Protein AF-A0A5K1B9S9-F1 (afdb_monomer)

pLDDT: mean 77.6, std 15.03, range [40.91, 95.69]

Secondary structure (DSSP, 8-state):
-HHHHHHHHHHT-TT-HHHHHHHHHHHHHHHHHH-SSS-HHHHHHHSPP----PPP-----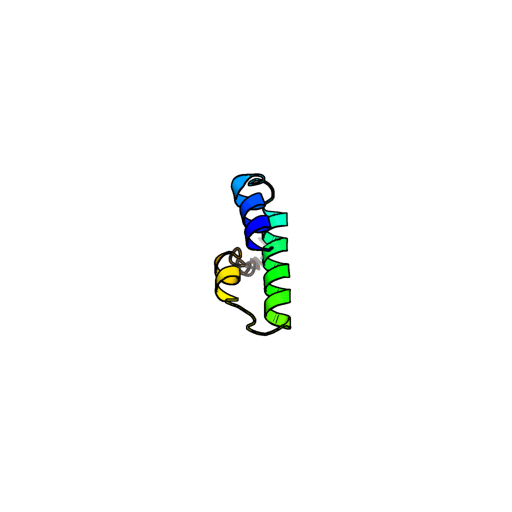-----

Foldseek 3Di:
DLVVVLVCCVPVNVVPVVVNQVSLVVVLVVCVVVDCPDDSVVSVVVHDPPDDPDPPDPPPPDDDDD

Mean predicted aligned error: 11.19 Å

Structure (mmCIF, N/CA/C/O backbone):
data_AF-A0A5K1B9S9-F1
#
_entry.id   AF-A0A5K1B9S9-F1
#
loop_
_atom_site.group_PDB
_atom_site.id
_atom_site.type_symbol
_atom_site.label_atom_id
_atom_site.label_alt_id
_atom_site.label_comp_id
_atom_site.label_asym_id
_atom_site.label_entity_id
_atom_site.label_seq_id
_atom_site.pdbx_PDB_ins_code
_atom_site.Cartn_x
_atom_site.Cartn_y
_atom_site.Cartn_z
_atom_site.occupancy
_atom_site.B_iso_or_equiv
_atom_site.auth_seq_id
_atom_site.auth_comp_id
_atom_site.auth_asym_id
_atom_site.auth_a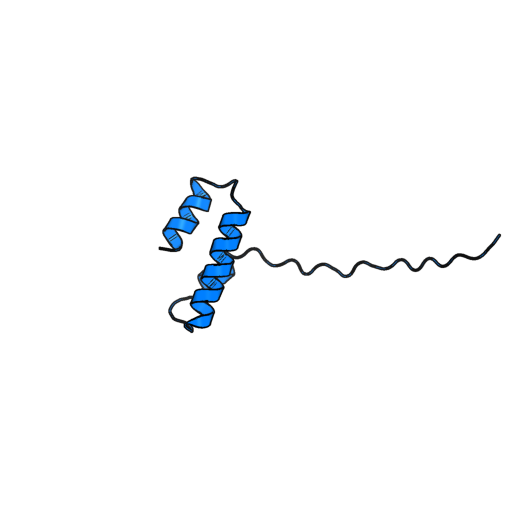tom_id
_atom_site.pdbx_PDB_model_num
ATOM 1 N N . VAL A 1 1 ? 6.234 -1.060 -12.023 1.00 81.62 1 VAL A N 1
ATOM 2 C CA . VAL A 1 1 ? 6.972 -0.273 -11.002 1.00 81.62 1 VAL A CA 1
ATOM 3 C C . VAL A 1 1 ? 6.291 -0.367 -9.641 1.00 81.62 1 VAL A C 1
ATOM 5 O O . VAL A 1 1 ? 6.945 -0.829 -8.718 1.00 81.62 1 VAL A O 1
ATOM 8 N N . PHE A 1 2 ? 4.995 -0.046 -9.534 1.00 87.00 2 PHE A N 1
ATOM 9 C CA . PHE A 1 2 ? 4.217 -0.168 -8.290 1.00 87.00 2 PHE A CA 1
ATOM 10 C C . PHE A 1 2 ? 4.339 -1.518 -7.576 1.00 87.00 2 PHE A C 1
ATOM 12 O O . PHE A 1 2 ? 4.770 -1.542 -6.430 1.00 87.00 2 PHE A O 1
ATOM 19 N N . GLU A 1 3 ? 4.037 -2.633 -8.253 1.00 89.19 3 GLU A N 1
ATOM 20 C CA . GLU A 1 3 ? 4.047 -3.969 -7.627 1.00 89.19 3 GLU A CA 1
ATOM 21 C C . GLU A 1 3 ? 5.395 -4.299 -6.965 1.00 89.19 3 GLU A C 1
ATOM 23 O O . GLU A 1 3 ? 5.429 -4.796 -5.849 1.00 89.19 3 GLU A O 1
ATOM 28 N N . ARG A 1 4 ? 6.519 -3.903 -7.580 1.00 92.81 4 ARG A N 1
ATOM 29 C CA . ARG A 1 4 ? 7.860 -4.110 -7.009 1.00 92.81 4 ARG A CA 1
ATOM 30 C C . ARG A 1 4 ? 8.082 -3.313 -5.720 1.00 92.81 4 ARG A C 1
ATOM 32 O O . ARG A 1 4 ? 8.680 -3.830 -4.782 1.00 92.81 4 ARG A O 1
ATOM 39 N N . ALA A 1 5 ? 7.632 -2.058 -5.683 1.00 91.69 5 ALA A N 1
ATOM 40 C CA . ALA A 1 5 ? 7.726 -1.224 -4.487 1.00 91.69 5 ALA A CA 1
ATOM 41 C C . ALA A 1 5 ? 6.781 -1.731 -3.386 1.00 91.69 5 ALA A C 1
ATOM 43 O O . ALA A 1 5 ? 7.165 -1.813 -2.222 1.00 91.69 5 ALA A O 1
ATOM 44 N N . PHE A 1 6 ? 5.569 -2.140 -3.763 1.00 91.81 6 PHE A N 1
ATOM 45 C CA . PHE A 1 6 ? 4.601 -2.72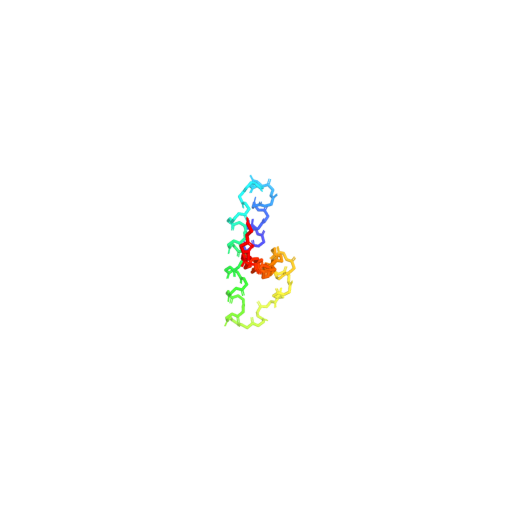9 -2.846 1.00 91.81 6 PHE A CA 1
ATOM 46 C C . PHE A 1 6 ? 5.123 -4.033 -2.226 1.00 91.81 6 PHE A C 1
ATOM 48 O O . PHE A 1 6 ? 5.045 -4.204 -1.009 1.00 91.81 6 PHE A O 1
ATOM 55 N N . ASP A 1 7 ? 5.706 -4.921 -3.035 1.00 94.19 7 ASP A N 1
ATOM 56 C CA . ASP A 1 7 ? 6.291 -6.174 -2.562 1.00 94.19 7 ASP A CA 1
ATOM 57 C C . ASP A 1 7 ? 7.467 -5.936 -1.617 1.00 94.19 7 ASP A C 1
ATOM 59 O O . ASP A 1 7 ? 7.540 -6.598 -0.584 1.00 94.19 7 ASP A O 1
ATOM 63 N N . TYR A 1 8 ? 8.330 -4.956 -1.897 1.00 95.12 8 TYR A N 1
ATOM 64 C CA . TYR A 1 8 ? 9.414 -4.568 -0.991 1.00 95.12 8 TYR A CA 1
ATOM 65 C C . TYR A 1 8 ? 8.890 -4.172 0.400 1.00 95.12 8 TYR A C 1
ATOM 67 O O . TYR A 1 8 ? 9.338 -4.721 1.406 1.00 95.12 8 TYR A O 1
ATOM 75 N N . PHE A 1 9 ? 7.877 -3.301 0.477 1.00 93.25 9 PHE A N 1
ATOM 76 C CA . PHE A 1 9 ? 7.252 -2.933 1.757 1.00 93.25 9 PHE A CA 1
ATOM 77 C C . PHE A 1 9 ? 6.490 -4.090 2.418 1.00 93.25 9 PHE A C 1
ATOM 79 O O . PHE A 1 9 ? 6.184 -4.046 3.608 1.00 93.25 9 PHE A O 1
ATOM 86 N N . ARG A 1 10 ? 6.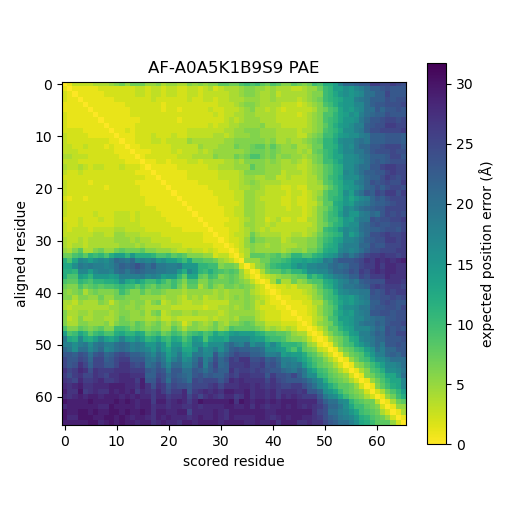139 -5.139 1.668 1.00 92.31 10 ARG A N 1
ATOM 87 C CA . ARG A 1 10 ? 5.476 -6.324 2.222 1.00 92.31 10 ARG A CA 1
ATOM 88 C C . ARG A 1 10 ? 6.466 -7.349 2.773 1.00 92.31 10 ARG A C 1
ATOM 90 O O . ARG A 1 10 ? 6.126 -8.027 3.738 1.00 92.31 10 ARG A O 1
ATOM 97 N N . THR A 1 11 ? 7.629 -7.504 2.143 1.00 94.81 11 THR A N 1
ATOM 98 C CA . THR A 1 11 ? 8.574 -8.596 2.429 1.00 94.81 11 THR A CA 1
ATOM 99 C C . THR A 1 11 ? 9.852 -8.126 3.109 1.00 94.81 11 THR A C 1
ATOM 101 O O . THR A 1 11 ? 10.312 -8.781 4.037 1.00 94.81 11 THR A O 1
ATOM 104 N N . SER A 1 12 ? 10.422 -7.007 2.665 1.00 95.69 12 SER A N 1
ATOM 105 C CA . SER A 1 12 ? 11.717 -6.500 3.125 1.00 95.69 12 SER A CA 1
ATOM 106 C C . SER A 1 12 ? 11.594 -5.430 4.208 1.00 95.69 12 SER A C 1
ATOM 108 O O . SER A 1 12 ? 12.513 -5.281 5.002 1.00 95.69 12 SER A O 1
ATOM 110 N N . ALA A 1 13 ? 10.471 -4.710 4.238 1.00 93.38 13 ALA A N 1
ATOM 111 C CA . ALA A 1 13 ? 10.221 -3.590 5.147 1.00 93.38 13 ALA A CA 1
ATOM 112 C C . ALA A 1 13 ? 8.797 -3.618 5.764 1.00 93.38 13 ALA A C 1
ATOM 114 O O . ALA A 1 13 ? 8.038 -2.656 5.622 1.00 93.38 13 ALA A O 1
ATOM 115 N N . PRO A 1 14 ? 8.369 -4.725 6.407 1.00 91.56 14 PRO A N 1
ATOM 116 C CA . PRO A 1 14 ? 6.994 -4.895 6.900 1.00 91.56 14 PRO A CA 1
ATOM 117 C C . PRO A 1 14 ? 6.583 -3.923 8.024 1.00 91.56 14 PRO A C 1
ATOM 119 O O . PRO A 1 14 ? 5.385 -3.735 8.275 1.00 91.56 14 PRO A O 1
ATOM 122 N N . GLU A 1 15 ? 7.549 -3.328 8.720 1.00 92.81 15 GLU A N 1
ATOM 123 C CA . GLU A 1 15 ? 7.359 -2.299 9.743 1.00 92.81 15 GLU A CA 1
ATOM 124 C C . GLU A 1 15 ? 6.999 -0.922 9.162 1.00 92.81 15 GLU A C 1
ATOM 126 O O . GLU A 1 15 ? 6.278 -0.168 9.817 1.00 92.81 15 GLU A O 1
ATOM 131 N N . GLN A 1 16 ? 7.395 -0.640 7.915 1.00 91.62 16 GLN A N 1
ATOM 132 C CA . GLN A 1 16 ? 7.149 0.617 7.188 1.00 91.62 16 GLN A CA 1
ATOM 133 C C . GLN A 1 16 ? 5.726 0.666 6.607 1.00 91.62 16 GLN A C 1
ATOM 135 O O . GLN A 1 16 ? 5.469 0.661 5.398 1.00 91.62 16 GLN A O 1
ATOM 140 N N . LYS A 1 17 ? 4.741 0.610 7.510 1.00 88.44 17 LYS A N 1
ATOM 141 C CA . LYS A 1 17 ? 3.315 0.532 7.162 1.00 88.44 17 LYS A CA 1
ATOM 142 C C . LYS A 1 17 ? 2.766 1.855 6.634 1.00 88.44 17 LYS A C 1
ATOM 144 O O . LYS A 1 17 ? 1.810 1.819 5.857 1.00 88.44 17 LYS A O 1
ATOM 149 N N . GLU A 1 18 ? 3.333 2.982 7.059 1.00 89.00 18 GLU A N 1
ATOM 150 C CA . GLU A 1 18 ? 2.904 4.319 6.642 1.00 89.00 18 GLU A CA 1
ATOM 151 C C . GLU A 1 18 ? 3.349 4.606 5.211 1.00 89.00 18 GLU A C 1
ATOM 153 O O . GLU A 1 18 ? 2.534 4.985 4.377 1.00 89.00 18 GLU A O 1
ATOM 158 N N . GLU A 1 19 ? 4.597 4.296 4.886 1.00 90.81 19 GLU A N 1
ATOM 159 C CA . GLU A 1 19 ? 5.191 4.419 3.557 1.00 90.81 19 GLU A CA 1
ATOM 160 C C . GLU A 1 19 ? 4.439 3.548 2.549 1.00 90.81 19 GLU A C 1
ATOM 162 O O . GLU A 1 19 ? 4.093 3.992 1.452 1.00 90.81 19 GLU A O 1
ATOM 167 N N . ARG A 1 20 ? 4.083 2.321 2.953 1.00 91.75 20 ARG A N 1
ATOM 168 C CA . ARG A 1 20 ? 3.223 1.442 2.153 1.00 91.75 20 ARG A CA 1
ATOM 169 C C . ARG A 1 20 ? 1.838 2.045 1.912 1.00 91.75 20 ARG A C 1
ATOM 171 O O . ARG A 1 20 ? 1.290 1.885 0.822 1.00 91.75 20 ARG A O 1
ATOM 178 N N . ALA A 1 21 ? 1.247 2.693 2.918 1.00 89.06 21 ALA A N 1
ATOM 179 C CA . ALA A 1 21 ? -0.052 3.347 2.778 1.00 89.06 21 ALA A CA 1
ATOM 180 C C . ALA A 1 21 ? 0.034 4.572 1.854 1.00 89.06 21 ALA A C 1
ATOM 182 O O . ALA A 1 21 ? -0.803 4.703 0.965 1.00 89.06 21 ALA A O 1
ATOM 183 N N . MET A 1 22 ? 1.074 5.400 1.993 1.00 91.12 22 MET A N 1
ATOM 184 C CA . MET A 1 22 ? 1.323 6.548 1.115 1.00 91.12 22 MET A CA 1
ATOM 185 C C . MET A 1 22 ? 1.520 6.115 -0.340 1.00 91.12 22 MET A C 1
ATOM 187 O O . MET A 1 22 ? 0.918 6.702 -1.236 1.00 91.12 22 MET A O 1
ATOM 191 N N . LEU A 1 23 ? 2.295 5.049 -0.583 1.00 91.88 23 LEU A N 1
ATOM 192 C CA . LEU A 1 23 ? 2.477 4.485 -1.924 1.00 91.88 23 LEU A CA 1
ATOM 193 C C . LEU A 1 23 ? 1.134 4.099 -2.559 1.00 91.88 23 LEU A C 1
ATOM 195 O O . LEU A 1 23 ? 0.899 4.399 -3.726 1.00 91.88 23 LEU A O 1
ATOM 199 N N . LEU A 1 24 ? 0.258 3.430 -1.803 1.00 91.12 24 LEU A N 1
ATOM 200 C CA . LEU A 1 24 ? -1.064 3.021 -2.281 1.00 91.12 24 LEU A CA 1
ATOM 201 C C . LEU A 1 24 ? -1.988 4.216 -2.556 1.00 91.12 24 LEU A C 1
ATOM 203 O O . LEU A 1 24 ? -2.705 4.203 -3.554 1.00 91.12 24 LEU A O 1
ATOM 207 N N . GLU A 1 25 ? -1.991 5.227 -1.683 1.00 89.56 25 GLU A N 1
ATOM 208 C CA . GLU A 1 25 ? -2.819 6.427 -1.853 1.00 89.56 25 GLU A CA 1
ATOM 209 C C . GLU A 1 25 ? -2.372 7.258 -3.064 1.00 89.56 25 GLU A C 1
ATOM 211 O O . GLU A 1 25 ? -3.212 7.642 -3.882 1.00 89.56 25 GLU A O 1
ATOM 216 N N . GLU A 1 26 ? -1.067 7.490 -3.227 1.00 90.12 26 GLU A N 1
ATOM 217 C CA . GLU A 1 26 ? -0.540 8.263 -4.355 1.00 90.12 26 GLU A CA 1
ATOM 218 C C . GLU A 1 26 ? -0.710 7.508 -5.678 1.00 90.12 26 GLU A C 1
ATOM 220 O O . GLU A 1 26 ? -1.113 8.098 -6.680 1.00 90.12 26 GLU A O 1
ATOM 225 N N . TRP A 1 27 ? -0.488 6.189 -5.685 1.00 89.62 27 TRP A N 1
ATOM 226 C CA . TRP A 1 27 ? -0.700 5.375 -6.881 1.00 89.62 27 TRP A CA 1
ATOM 227 C C . TRP A 1 27 ? -2.172 5.364 -7.312 1.00 89.62 27 TRP A C 1
ATOM 229 O O . TRP A 1 27 ? -2.464 5.556 -8.491 1.00 89.62 27 TRP A O 1
ATOM 239 N N . LEU A 1 28 ? -3.107 5.241 -6.359 1.00 86.94 28 LEU A N 1
ATOM 240 C CA . LEU A 1 28 ? -4.539 5.369 -6.639 1.00 86.94 28 LEU A CA 1
ATOM 241 C C . LEU A 1 28 ? -4.881 6.751 -7.222 1.00 86.94 28 LEU A C 1
ATOM 243 O O . LEU A 1 28 ? -5.684 6.847 -8.148 1.00 86.94 28 LEU A O 1
ATOM 247 N N . ASN A 1 29 ? -4.294 7.821 -6.681 1.00 86.56 29 ASN A N 1
ATOM 248 C CA . ASN A 1 29 ? -4.512 9.184 -7.164 1.00 86.56 29 ASN A CA 1
ATOM 249 C C . ASN A 1 29 ? -3.990 9.364 -8.596 1.00 86.56 29 ASN A C 1
ATOM 251 O O . ASN A 1 29 ? -4.684 9.937 -9.435 1.00 86.56 29 ASN A O 1
ATOM 255 N N . MET A 1 30 ? -2.797 8.839 -8.895 1.00 84.62 30 MET A N 1
ATOM 256 C CA . MET A 1 30 ? -2.258 8.832 -10.254 1.00 84.62 30 MET A CA 1
ATOM 257 C C . MET A 1 30 ? -3.189 8.084 -11.208 1.00 84.62 30 MET A C 1
ATOM 259 O O . MET A 1 30 ? -3.643 8.682 -12.179 1.00 84.62 30 MET A O 1
ATOM 263 N N . GLU A 1 31 ? -3.540 6.828 -10.920 1.00 83.94 31 GLU A N 1
ATOM 264 C CA . GLU A 1 31 ? -4.444 6.055 -11.782 1.00 83.94 31 GLU A CA 1
ATOM 265 C C . GLU A 1 31 ? -5.785 6.776 -11.966 1.00 83.94 31 GLU A C 1
ATOM 267 O O . GLU A 1 31 ? -6.213 7.007 -13.090 1.00 83.94 31 GLU A O 1
ATOM 272 N 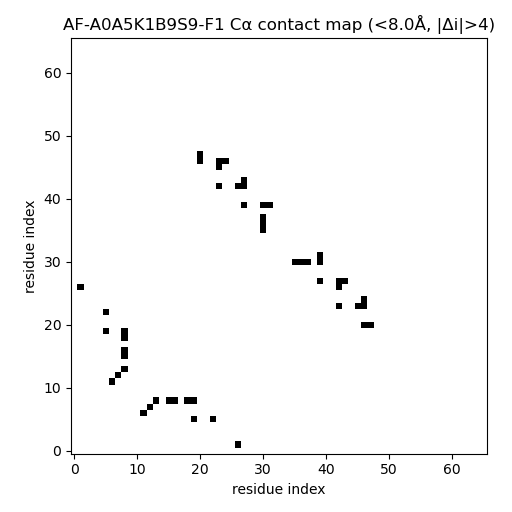N . SER A 1 32 ? -6.401 7.270 -10.889 1.00 82.25 32 SER A N 1
ATOM 273 C CA . SER A 1 32 ? -7.668 8.000 -10.979 1.00 82.25 32 SER A CA 1
ATOM 274 C C . SER A 1 32 ? -7.588 9.279 -11.826 1.00 82.25 32 SER A C 1
ATOM 276 O O . SER A 1 32 ? -8.597 9.653 -12.424 1.00 82.25 32 SER A O 1
ATOM 278 N N . LYS A 1 33 ? -6.437 9.966 -11.873 1.00 82.19 33 LYS A N 1
ATOM 279 C CA . LYS A 1 33 ? -6.231 11.182 -12.684 1.00 82.19 33 LYS A CA 1
ATOM 280 C C . LYS A 1 33 ? -6.060 10.884 -14.171 1.00 82.19 33 LYS A C 1
ATOM 282 O O . LYS A 1 33 ? -6.484 11.687 -14.996 1.00 82.19 33 LYS A O 1
ATOM 287 N N . PHE A 1 34 ? -5.447 9.754 -14.512 1.00 71.75 34 PHE A N 1
ATOM 288 C CA . PHE A 1 34 ? -5.241 9.340 -15.901 1.00 71.75 34 PHE A CA 1
ATOM 289 C C . PHE A 1 34 ? -6.434 8.549 -16.481 1.00 71.75 34 PHE A C 1
ATOM 291 O O . PHE A 1 34 ? -6.429 8.221 -17.666 1.00 71.75 34 PHE A O 1
ATOM 298 N N . GLY A 1 35 ? -7.481 8.288 -15.687 1.00 62.41 35 GLY A N 1
ATOM 299 C CA . GLY A 1 35 ? -8.627 7.450 -16.061 1.00 62.41 35 GLY A CA 1
ATOM 300 C C . GLY A 1 35 ? -8.374 5.967 -15.771 1.00 62.41 35 GLY A C 1
ATOM 301 O O . GLY A 1 35 ? -7.414 5.614 -15.101 1.00 62.41 35 GLY A O 1
ATOM 302 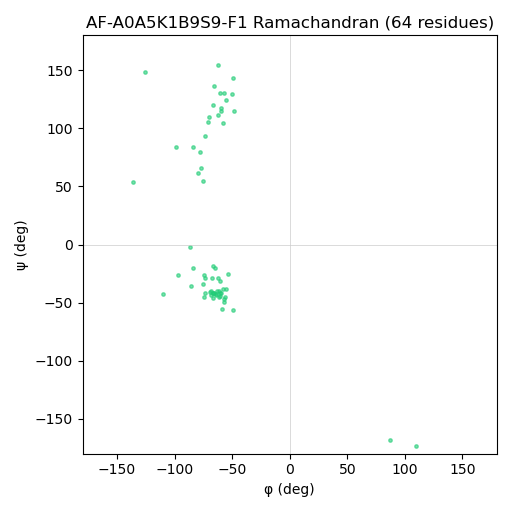N N . SER A 1 36 ? -9.216 5.054 -16.269 1.00 63.25 36 SER A N 1
ATOM 303 C CA . SER A 1 36 ? -9.016 3.605 -16.055 1.00 63.25 36 SER A CA 1
ATOM 304 C C . SER A 1 36 ? -7.880 3.041 -16.928 1.00 63.25 36 SER A C 1
ATOM 306 O O . SER A 1 36 ? -8.081 2.102 -17.696 1.00 63.25 36 SER A O 1
ATOM 308 N N . ILE A 1 37 ? -6.678 3.621 -16.850 1.00 60.53 37 ILE A N 1
ATOM 309 C CA . ILE A 1 37 ? -5.463 3.045 -17.430 1.00 60.53 37 ILE A CA 1
ATOM 310 C C . ILE A 1 37 ? -5.007 1.935 -16.479 1.00 60.53 37 ILE A C 1
ATOM 312 O O . ILE A 1 37 ? -4.145 2.129 -15.629 1.00 60.53 37 ILE A O 1
ATOM 316 N N . GLY A 1 38 ? -5.657 0.776 -16.592 1.00 65.00 38 GLY A N 1
ATOM 317 C CA . GLY A 1 38 ? -5.442 -0.381 -15.723 1.00 65.00 38 GLY A CA 1
ATOM 318 C C . GLY A 1 38 ? -6.612 -0.671 -14.778 1.00 65.00 38 GLY A C 1
ATOM 319 O O . GLY A 1 38 ? -7.690 -0.082 -14.886 1.00 65.00 38 GLY A O 1
ATOM 320 N N . ASP A 1 39 ? -6.398 -1.627 -13.870 1.00 70.75 39 ASP A N 1
ATOM 321 C CA . ASP A 1 39 ? -7.397 -2.083 -12.897 1.00 70.75 39 ASP A CA 1
ATOM 322 C C . ASP A 1 39 ? -7.169 -1.427 -11.529 1.00 70.75 39 ASP A C 1
ATOM 324 O O . ASP A 1 39 ? -6.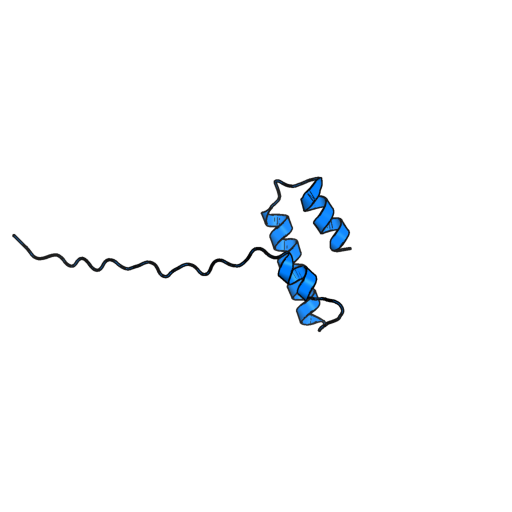573 -2.001 -10.612 1.00 70.75 39 ASP A O 1
ATOM 328 N N . VAL A 1 40 ? -7.708 -0.215 -11.395 1.00 75.62 40 VAL A N 1
ATOM 329 C CA . VAL A 1 40 ? -7.710 0.595 -10.163 1.00 75.62 40 VAL A CA 1
ATOM 330 C C . VAL A 1 40 ? -8.283 -0.176 -8.963 1.00 75.62 40 VAL A C 1
ATOM 332 O O . VAL A 1 40 ? -7.926 0.060 -7.801 1.00 75.62 40 VAL A O 1
ATOM 335 N N . SER A 1 41 ? -9.142 -1.167 -9.226 1.00 78.00 41 SER A N 1
ATOM 336 C CA . SER A 1 41 ? -9.736 -2.026 -8.200 1.00 78.00 41 SER A CA 1
ATOM 337 C C . SER A 1 41 ? -8.685 -2.833 -7.437 1.00 78.00 41 SER A C 1
ATOM 339 O O . SER A 1 41 ? -8.902 -3.172 -6.272 1.00 78.00 41 SER A O 1
ATOM 341 N N . LEU A 1 42 ? -7.549 -3.165 -8.060 1.00 81.06 42 LEU A N 1
ATOM 342 C CA . LEU A 1 42 ? -6.464 -3.905 -7.408 1.00 81.06 42 LEU A CA 1
ATOM 343 C C . LEU A 1 42 ? -5.816 -3.079 -6.296 1.00 81.06 42 LEU A C 1
ATOM 345 O O . LEU A 1 42 ? -5.563 -3.592 -5.204 1.00 81.06 42 LEU A O 1
ATOM 349 N N . VAL A 1 43 ? -5.605 -1.789 -6.548 1.00 82.44 43 VAL A N 1
ATOM 350 C CA . VAL A 1 43 ? -4.998 -0.849 -5.599 1.00 82.44 43 VAL A CA 1
ATOM 351 C C . VAL A 1 43 ? -5.996 -0.516 -4.489 1.00 82.44 43 VAL A C 1
ATOM 353 O O . VAL A 1 43 ? -5.648 -0.570 -3.308 1.00 82.44 43 VAL A O 1
ATOM 356 N N . GLN A 1 44 ? -7.274 -0.310 -4.832 1.00 82.00 44 GLN A N 1
ATOM 357 C CA . GLN A 1 44 ? -8.351 -0.131 -3.849 1.00 82.00 44 GLN A CA 1
ATOM 358 C C . GLN A 1 44 ? -8.507 -1.312 -2.885 1.00 82.00 44 GLN A C 1
ATOM 360 O O . GLN A 1 44 ? -8.749 -1.099 -1.698 1.00 82.00 44 GLN A O 1
ATOM 365 N N . LYS A 1 45 ? -8.349 -2.554 -3.359 1.00 84.75 45 LYS A N 1
ATOM 366 C CA . LYS A 1 45 ? -8.401 -3.750 -2.498 1.00 84.75 45 LYS A CA 1
ATOM 367 C C . LYS A 1 45 ? -7.224 -3.826 -1.519 1.00 84.75 45 LYS A C 1
ATOM 369 O O . LYS A 1 45 ? -7.379 -4.405 -0.446 1.00 84.75 45 LYS A O 1
ATOM 374 N N . LYS A 1 46 ? -6.064 -3.266 -1.885 1.00 84.81 46 LYS A N 1
ATOM 375 C CA . LYS A 1 46 ? -4.842 -3.237 -1.062 1.00 84.81 46 LYS A CA 1
ATOM 376 C C . LYS A 1 46 ? -4.825 -2.071 -0.060 1.00 84.81 46 LYS A C 1
ATOM 378 O O . LYS A 1 46 ? -4.096 -2.147 0.930 1.00 84.81 46 LYS A O 1
ATOM 383 N N . LEU A 1 47 ? -5.619 -1.017 -0.283 1.00 82.12 47 LEU A N 1
ATOM 384 C CA . LEU A 1 47 ? -5.722 0.133 0.618 1.00 82.12 47 LEU A CA 1
ATOM 385 C C . LEU A 1 47 ? -6.330 -0.250 1.978 1.00 82.12 47 LEU A C 1
ATOM 387 O O . LEU A 1 47 ? -7.345 -0.955 2.035 1.00 82.12 47 LEU A O 1
ATOM 391 N N . PRO A 1 48 ? -5.766 0.247 3.096 1.00 76.69 48 PRO A N 1
ATOM 392 C CA . PRO A 1 48 ? -6.412 0.108 4.388 1.00 76.69 48 PRO A CA 1
ATOM 393 C C . PRO A 1 48 ? -7.774 0.806 4.340 1.00 76.69 48 PRO A C 1
ATOM 395 O O . PRO A 1 48 ? -7.897 1.956 3.914 1.00 76.69 48 PRO A O 1
ATOM 398 N N . ARG A 1 49 ? -8.827 0.108 4.777 1.00 73.25 49 ARG A N 1
ATOM 399 C CA . ARG A 1 49 ? -10.1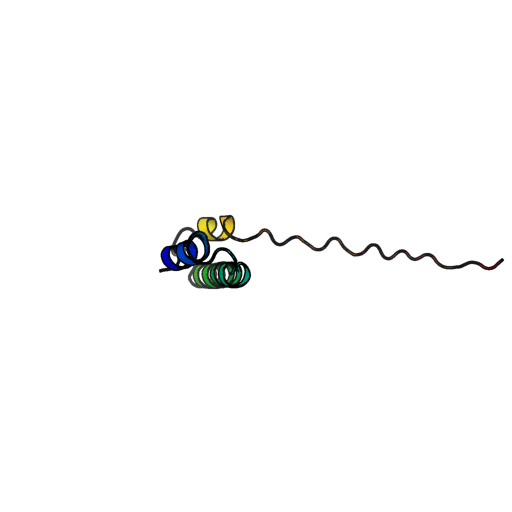67 0.699 4.857 1.00 73.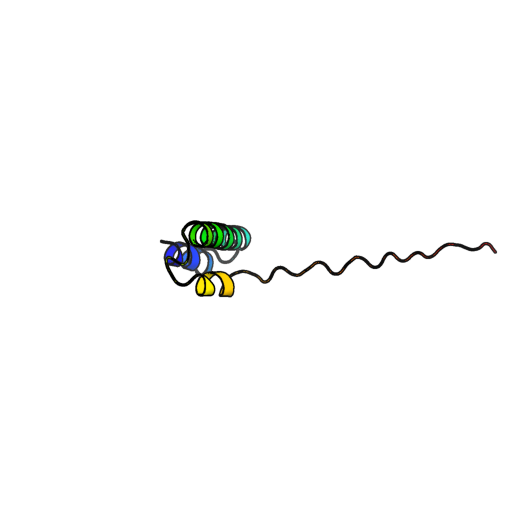25 49 ARG A CA 1
ATOM 400 C C . ARG A 1 49 ? -10.102 1.904 5.791 1.00 73.25 49 ARG A C 1
ATOM 402 O O . ARG A 1 49 ? -9.840 1.732 6.980 1.00 73.25 49 ARG A O 1
ATOM 409 N N . LYS A 1 50 ? -10.375 3.108 5.275 1.00 66.44 50 LYS A N 1
ATOM 410 C CA . LYS A 1 50 ? -10.559 4.296 6.118 1.00 66.44 50 LYS A CA 1
ATOM 411 C C . LYS A 1 50 ? -11.696 4.011 7.096 1.00 66.44 50 LYS A C 1
ATOM 413 O O . LYS A 1 50 ? -12.871 4.008 6.727 1.00 66.44 50 LYS A O 1
ATOM 418 N N . VAL A 1 51 ? -11.343 3.745 8.351 1.00 59.00 51 VAL A N 1
ATOM 419 C CA . VAL A 1 51 ? -12.300 3.709 9.453 1.00 59.00 51 VAL A CA 1
ATOM 420 C C . VAL A 1 51 ? -12.891 5.106 9.571 1.00 59.00 51 VAL A C 1
ATOM 422 O O . VAL A 1 51 ? -12.205 6.060 9.934 1.00 59.00 51 VAL A O 1
ATOM 425 N N . LYS A 1 52 ? -14.177 5.246 9.234 1.00 60.00 52 LYS A N 1
ATOM 426 C CA . LYS A 1 52 ? -14.926 6.458 9.566 1.00 60.00 52 LYS A CA 1
ATOM 427 C C . LYS A 1 52 ? -14.889 6.582 11.090 1.00 60.00 52 LYS A C 1
ATOM 429 O O . LYS A 1 52 ? -15.432 5.712 11.772 1.00 60.00 52 LYS A O 1
ATOM 434 N N . ARG A 1 53 ? -14.239 7.627 11.624 1.00 55.00 53 ARG A N 1
ATOM 435 C CA . ARG A 1 53 ? -14.344 7.984 13.049 1.00 55.00 53 ARG A CA 1
ATOM 436 C C . ARG A 1 53 ? -15.832 8.000 13.399 1.00 55.00 53 ARG A C 1
ATOM 438 O O . ARG A 1 53 ? -16.581 8.806 12.849 1.00 55.00 53 ARG A O 1
ATOM 445 N N . LYS A 1 54 ? -16.271 7.094 14.279 1.00 59.59 54 LYS A N 1
ATOM 446 C CA . LYS A 1 54 ? -17.581 7.228 14.923 1.00 59.59 54 LYS A CA 1
ATOM 447 C C . LYS A 1 54 ? -17.582 8.590 15.625 1.00 59.59 54 LYS A C 1
ATOM 449 O O . LYS A 1 54 ? -16.603 8.920 16.293 1.00 59.59 54 LYS A O 1
ATOM 454 N N . ARG A 1 55 ? -18.626 9.399 15.401 1.00 62.62 55 ARG A N 1
ATOM 455 C CA . ARG A 1 55 ? -18.811 10.701 16.067 1.00 62.62 55 ARG A CA 1
ATOM 456 C C . ARG A 1 55 ? -18.629 10.482 17.570 1.00 62.62 55 ARG A C 1
ATOM 458 O O . ARG A 1 55 ? -19.220 9.548 18.109 1.00 62.62 55 ARG A O 1
ATOM 465 N N . ALA A 1 56 ? -17.784 11.293 18.207 1.00 59.06 56 ALA A N 1
ATOM 466 C CA . ALA A 1 56 ? -17.689 11.313 19.658 1.00 59.06 56 ALA A CA 1
ATOM 467 C C . ALA A 1 56 ? -19.095 11.584 20.204 1.00 59.06 56 ALA A C 1
ATOM 469 O O . ALA A 1 56 ? -19.753 12.532 19.772 1.00 59.06 56 ALA A O 1
ATOM 470 N N . ILE A 1 57 ? -19.578 10.702 21.073 1.00 62.03 57 ILE A N 1
ATOM 471 C CA . ILE A 1 57 ? -20.817 10.931 21.805 1.00 62.03 57 ILE A CA 1
ATOM 472 C C . ILE A 1 57 ? -20.465 12.048 22.786 1.00 62.03 57 ILE A C 1
ATOM 474 O O . ILE A 1 57 ? -19.627 11.851 23.662 1.00 62.03 57 ILE A O 1
ATOM 478 N N . VAL A 1 58 ? -21.008 13.244 22.565 1.00 57.25 58 VAL A N 1
ATOM 479 C CA . VAL A 1 58 ? -20.931 14.323 23.547 1.00 57.25 58 VAL A CA 1
ATOM 480 C C . VAL A 1 58 ? -21.861 13.904 24.676 1.00 57.25 58 VAL A C 1
ATOM 482 O O . VAL A 1 58 ? -23.076 13.896 24.498 1.00 57.25 58 VAL A O 1
ATOM 485 N N . THR A 1 59 ? -21.297 13.467 25.798 1.00 52.59 59 THR A N 1
ATOM 486 C CA . THR A 1 59 ? -22.067 13.299 27.028 1.00 52.59 59 THR A CA 1
ATOM 487 C C . THR A 1 59 ? -22.334 14.699 27.564 1.00 52.59 59 THR A C 1
ATOM 489 O O . THR A 1 59 ? -21.484 15.304 28.211 1.00 52.59 59 THR A O 1
ATOM 492 N N . GLU A 1 60 ? -23.487 15.248 27.202 1.00 59.88 60 GLU A N 1
ATOM 493 C CA . GLU A 1 60 ? -24.041 16.475 27.766 1.00 59.88 60 GLU A CA 1
ATOM 494 C C . GLU A 1 60 ? -24.647 16.144 29.142 1.00 59.88 60 GLU A C 1
ATOM 496 O O . GLU A 1 60 ? -25.861 16.157 29.312 1.00 59.88 60 GLU A O 1
ATOM 501 N N . ASP A 1 61 ? -23.815 15.764 30.119 1.00 55.88 61 ASP A N 1
ATOM 502 C CA . ASP A 1 61 ? -24.285 15.642 31.505 1.00 55.88 61 ASP A CA 1
ATOM 503 C C . ASP A 1 61 ? -24.224 17.026 32.153 1.00 55.88 61 ASP A C 1
ATOM 505 O O . ASP A 1 61 ? -23.231 17.458 32.740 1.00 55.88 61 ASP A O 1
ATOM 509 N N . SER A 1 62 ? -25.296 17.769 31.896 1.00 52.88 62 SER A N 1
ATOM 510 C CA . SER A 1 62 ? -25.620 19.020 32.560 1.00 52.88 62 SER A CA 1
ATOM 511 C C . SER A 1 62 ? -25.933 18.735 34.029 1.00 52.88 62 SER A C 1
ATOM 513 O O . SER A 1 62 ? -26.881 18.018 34.338 1.00 52.88 62 SER A O 1
ATOM 515 N N . THR A 1 63 ? -25.156 19.329 34.932 1.00 59.22 63 THR A N 1
ATOM 516 C CA . THR A 1 63 ? -25.395 19.362 36.381 1.00 59.22 63 THR A CA 1
ATOM 517 C C . THR A 1 63 ? -26.831 19.789 36.726 1.00 59.22 63 THR A C 1
ATOM 519 O O . THR A 1 63 ? -27.325 20.767 36.157 1.00 59.22 63 THR A O 1
ATOM 522 N N . PRO A 1 64 ? -27.439 19.205 37.775 1.00 49.38 64 PRO A N 1
ATOM 523 C CA . PRO A 1 64 ? -28.199 20.020 38.716 1.00 49.38 64 PRO A CA 1
ATOM 524 C C . PRO A 1 64 ? -27.741 19.818 40.171 1.00 49.38 64 PRO A C 1
ATOM 526 O O . PRO A 1 64 ? -27.247 18.767 40.566 1.00 49.38 64 PRO A O 1
ATOM 529 N N . ALA A 1 65 ? -27.874 20.902 40.933 1.00 47.31 65 ALA A N 1
ATOM 530 C CA . ALA A 1 65 ? -27.423 21.098 42.304 1.00 47.31 65 ALA A CA 1
ATOM 531 C C . ALA A 1 65 ? -28.061 20.151 43.340 1.00 47.31 65 ALA A C 1
ATOM 533 O O . ALA A 1 65 ? -29.207 19.728 43.185 1.00 47.31 65 ALA A O 1
ATOM 534 N N . GLY A 1 66 ? -27.328 19.932 44.437 1.00 40.91 66 GLY A N 1
ATOM 535 C CA . GLY A 1 66 ? -27.779 19.318 45.688 1.00 40.91 66 GLY A CA 1
ATOM 536 C C . GLY A 1 66 ? -26.722 19.479 46.766 1.00 40.91 66 GLY A C 1
ATOM 537 O O . GLY A 1 66 ? -25.646 18.870 46.590 1.00 40.91 66 GLY A O 1
#

Organism: NCBI:txid210225

Sequence (66 aa):
VFERAFDYFRTSAPEQKEERAMLLEEWLNMESKFGSIGDVSLVQKKLPRKVKRKRAIVTEDSTPAG

Radius of gyration: 19.93 Å; Cα contacts (8 Å, |Δi|>4): 25; chains: 1; bounding box: 40×30×63 Å

Solvent-accessible surface area (backbone atoms only — not comparable to full-atom values): 4338 Å² total; per-residue (Å²): 113,66,68,63,55,53,47,40,34,61,72,79,35,63,85,46,54,65,62,49,48,50,53,44,52,52,51,48,51,52,37,65,72,73,40,83,78,62,70,66,64,62,50,60,71,70,44,80,78,82,76,75,78,74,77,80,80,76,81,81,79,75,84,81,90,133